Protein AF-A0A7K3PUF2-F1 (afdb_monomer)

Mean predicted aligned error: 2.62 Å

pLDDT: mean 96.98, std 3.13, range [68.44, 98.88]

Solvent-accessible surface area (backbone atoms only — not comparable to full-atom values): 7923 Å² total; per-residue (Å²): 130,80,63,48,67,27,48,30,32,54,30,54,29,68,41,40,43,50,51,52,40,33,49,40,60,74,67,66,51,73,97,56,47,32,17,53,41,41,68,49,54,94,80,57,78,76,68,64,39,30,94,81,28,25,90,58,44,69,62,63,72,78,72,76,83,50,90,69,75,66,46,100,47,45,23,45,60,48,49,52,51,57,38,71,70,39,100,56,59,37,75,47,72,48,79,56,67,60,51,49,57,56,49,33,54,70,79,43,58,78,51,56,87,28,46,71,46,77,56,66,60,78,90,62,95,70,68,46,90,90,51,88,104

Secondary structure (DSSP, 8-state):
---EEE-SSSS-HHHHHHHHHHHHHHTT-----EEE--SS-SSSPP---HHHH-TTSSTT--PPPPS----SSBHHHHHHHHHHT-SSPEEE---S-THHHHHHHHH-GGGGGGEEEE------SS--SSS--

Radius of gyration: 15.38 Å; Cα contacts (8 Å, |Δi|>4): 209; chains: 1; bounding box: 27×36×37 Å

Nearest PDB structures (foldseek):
  3g5i-assembly1_A  TM=9.646E-01  e=1.199E-11  Escherichia coli K-12
  3mkn-assembly1_A  TM=9.448E-01  e=4.703E-10  Escherichia coli K-12
  3mkn-assembly1_D  TM=9.418E-01  e=1.257E-09  Escherichia coli K-12
  3t8i-assembly1_D  TM=9.259E-01  e=5.022E-10  Saccharolobus solfataricus P2
  1q8f-assembly1_D  TM=9.301E-01  e=1.177E-09  Escherichia coli

Organism: NCBI:txid285562

Foldseek 3Di:
DQAAEFEAEQHFQVLRQQVVLLVCVVVVHPPHAYAGEYRAAPPDGGDHNCVPQPNSNPNPPPDDTHPDDHDPDHLLVSVQVSLVPDPAADEAEAAGPCRSVVVNCVVPVVSVVRHPYYHYDDDDPAADDVDGD

InterPro domains:
  IPR001910 Inosine/uridine-preferring nucleoside hydrolase domain [PF01156] (1-133)
  IPR023186 Inosine/uridine-preferring nucleoside hydrolase [PTHR12304] (2-133)
  IPR036452 Ribonucleoside hydrolase-like [G3DSA:3.90.245.10] (1-133)
  IPR036452 Ribonucleoside hydrolase-like [SSF53590] (1-133)

Sequence (133 aa):
LRAVTCVAGNTDVAGVVRNTLTVLERAGAPDVPVARGAERPLIEGVRTARHVHGADGMGDLGLPAPTRAPADVDAVTLLRREILAAPRPVTLIPTAPLTNIALLLRTHPEVTGNIERIVFMGGAVATGNATPV

Structure (mmCIF, N/CA/C/O backbone):
data_AF-A0A7K3PUF2-F1
#
_entry.id   AF-A0A7K3PUF2-F1
#
loop_
_atom_site.group_PDB
_atom_site.id
_atom_site.type_symbol
_atom_site.label_atom_id
_atom_site.label_alt_id
_atom_site.label_comp_id
_atom_site.label_asym_id
_atom_site.label_entity_id
_atom_site.label_seq_id
_atom_site.pdbx_PDB_ins_code
_atom_site.Cartn_x
_atom_site.Cartn_y
_atom_site.Cartn_z
_atom_site.occupancy
_atom_site.B_iso_or_equiv
_atom_site.auth_seq_id
_atom_site.auth_comp_id
_atom_site.auth_asym_id
_atom_site.auth_atom_id
_atom_site.pdbx_PDB_model_num
ATOM 1 N N . LEU A 1 1 ? -9.546 10.641 5.214 1.00 94.94 1 LEU A N 1
ATOM 2 C CA . LEU A 1 1 ? -8.458 9.663 4.989 1.00 94.94 1 LEU A CA 1
ATOM 3 C C . LEU A 1 1 ? -7.615 9.606 6.260 1.00 94.94 1 LEU A C 1
ATOM 5 O O . LEU A 1 1 ? -7.239 10.674 6.717 1.00 94.94 1 LEU A O 1
ATOM 9 N N . ARG A 1 2 ? -7.410 8.429 6.872 1.00 97.19 2 ARG A N 1
ATOM 10 C CA . ARG A 1 2 ? -6.659 8.295 8.145 1.00 97.19 2 ARG A CA 1
ATOM 11 C C . ARG A 1 2 ? -5.166 8.038 7.947 1.00 97.19 2 ARG A C 1
ATOM 13 O O . ARG A 1 2 ? -4.359 8.600 8.665 1.00 97.19 2 ARG A O 1
ATOM 20 N N . ALA A 1 3 ? -4.819 7.211 6.968 1.00 98.44 3 ALA A N 1
ATOM 21 C CA . ALA A 1 3 ? -3.450 6.873 6.606 1.00 98.44 3 ALA A CA 1
ATOM 22 C C . ALA A 1 3 ? -3.407 6.347 5.170 1.00 98.44 3 ALA A C 1
ATOM 24 O O . ALA A 1 3 ? -4.432 5.912 4.638 1.00 98.44 3 ALA A O 1
ATOM 25 N N . VAL A 1 4 ? -2.212 6.332 4.583 1.00 98.81 4 VAL A N 1
ATOM 26 C CA . VAL A 1 4 ? -1.902 5.585 3.360 1.00 98.81 4 VAL A CA 1
ATOM 27 C C . VAL A 1 4 ? -0.731 4.653 3.651 1.00 98.81 4 VAL A C 1
ATOM 29 O O . VAL A 1 4 ? 0.225 5.033 4.319 1.00 98.81 4 VAL A O 1
ATOM 32 N N . THR A 1 5 ? -0.783 3.417 3.162 1.00 98.81 5 THR A N 1
ATOM 33 C CA . THR A 1 5 ? 0.355 2.498 3.269 1.00 98.81 5 THR A CA 1
ATOM 34 C C . THR A 1 5 ? 0.797 2.035 1.898 1.00 98.81 5 THR A C 1
ATOM 36 O O . THR A 1 5 ? -0.023 1.793 1.016 1.00 98.81 5 THR A O 1
ATOM 39 N N . CYS A 1 6 ? 2.110 1.944 1.721 1.00 98.81 6 CYS A N 1
ATOM 40 C CA . CYS A 1 6 ? 2.735 1.629 0.445 1.00 98.81 6 CYS A CA 1
ATOM 41 C C . CYS A 1 6 ? 3.160 0.159 0.408 1.00 98.81 6 CYS A C 1
ATOM 43 O O . CYS A 1 6 ? 3.578 -0.402 1.419 1.00 98.81 6 CYS A O 1
ATOM 45 N N . VAL A 1 7 ? 3.081 -0.469 -0.759 1.00 98.56 7 VAL A N 1
ATOM 46 C CA . VAL A 1 7 ? 3.522 -1.850 -1.001 1.00 98.56 7 VAL A CA 1
ATOM 47 C C . VAL A 1 7 ? 4.090 -1.935 -2.413 1.00 98.56 7 VAL A C 1
ATOM 49 O O . VAL A 1 7 ? 3.617 -1.223 -3.300 1.00 98.56 7 VAL A O 1
ATOM 52 N N . ALA A 1 8 ? 5.109 -2.766 -2.626 1.00 98.00 8 ALA A N 1
ATOM 53 C CA . ALA A 1 8 ? 5.660 -2.989 -3.960 1.00 98.00 8 ALA A CA 1
ATOM 54 C C . ALA A 1 8 ? 4.608 -3.587 -4.916 1.00 98.00 8 ALA A C 1
ATOM 56 O O . ALA A 1 8 ? 3.789 -4.421 -4.525 1.00 98.00 8 ALA A O 1
ATOM 57 N N . GLY A 1 9 ? 4.643 -3.155 -6.176 1.00 96.25 9 GLY A N 1
ATOM 58 C CA . GLY A 1 9 ? 3.672 -3.532 -7.203 1.00 96.25 9 GLY A CA 1
ATOM 59 C C . GLY A 1 9 ? 4.014 -2.851 -8.522 1.00 96.25 9 GLY A C 1
ATOM 60 O O . GLY A 1 9 ? 4.926 -3.279 -9.216 1.00 96.25 9 GLY A O 1
ATOM 61 N N . ASN A 1 10 ? 3.345 -1.745 -8.855 1.00 97.38 10 ASN A N 1
ATOM 62 C CA . ASN A 1 10 ? 3.614 -1.009 -10.101 1.00 97.38 10 ASN A CA 1
ATOM 63 C C . ASN A 1 10 ? 5.087 -0.590 -10.248 1.00 97.38 10 ASN A C 1
ATOM 65 O O . ASN A 1 10 ? 5.655 -0.685 -11.334 1.00 97.38 10 ASN A O 1
ATOM 69 N N . THR A 1 11 ? 5.720 -0.205 -9.141 1.00 97.38 11 THR A N 1
ATOM 70 C CA . THR A 1 11 ? 7.167 -0.000 -9.012 1.00 97.38 11 THR A CA 1
ATOM 71 C C . THR A 1 11 ? 7.635 -0.550 -7.654 1.00 97.38 11 THR A C 1
ATOM 73 O O . THR A 1 11 ? 6.842 -1.147 -6.916 1.00 97.38 11 THR A O 1
ATOM 76 N N . ASP A 1 12 ? 8.920 -0.400 -7.331 1.00 97.19 12 ASP A N 1
ATOM 77 C CA . ASP A 1 12 ? 9.442 -0.752 -6.007 1.00 97.19 12 ASP A CA 1
ATOM 78 C C . ASP A 1 12 ? 8.805 0.110 -4.901 1.00 97.19 12 ASP A C 1
ATOM 80 O O . ASP A 1 12 ? 8.231 1.173 -5.150 1.00 97.19 12 ASP A O 1
ATOM 84 N N . VAL A 1 13 ? 8.868 -0.349 -3.647 1.00 98.00 13 VAL A N 1
ATOM 85 C CA . VAL A 1 13 ? 8.166 0.350 -2.559 1.00 98.00 13 VAL A CA 1
ATOM 86 C C . VAL A 1 13 ? 8.700 1.772 -2.336 1.00 98.00 13 VAL A C 1
ATOM 88 O O . VAL A 1 13 ? 7.948 2.634 -1.890 1.00 98.00 13 VAL A O 1
ATOM 91 N N . ALA A 1 14 ? 9.971 2.042 -2.659 1.00 97.44 14 ALA A N 1
ATOM 92 C CA . ALA A 1 14 ? 10.556 3.375 -2.536 1.00 97.44 14 ALA A CA 1
ATOM 93 C C . ALA A 1 14 ? 9.912 4.350 -3.533 1.00 97.44 14 ALA A C 1
ATOM 95 O O . ALA A 1 14 ? 9.494 5.443 -3.145 1.00 97.44 14 ALA A O 1
ATOM 96 N N . GLY A 1 15 ? 9.738 3.920 -4.785 1.00 97.75 15 GLY A N 1
ATOM 97 C CA . GLY A 1 15 ? 8.978 4.647 -5.794 1.00 97.75 15 GLY A CA 1
ATOM 98 C C . GLY A 1 15 ? 7.522 4.853 -5.378 1.00 97.75 15 GLY A C 1
ATOM 99 O O . GLY A 1 15 ? 7.016 5.965 -5.489 1.00 97.75 15 GLY A O 1
ATOM 100 N N . VAL A 1 16 ? 6.859 3.835 -4.812 1.00 98.38 16 VAL A N 1
ATOM 101 C CA . VAL A 1 16 ? 5.465 3.959 -4.337 1.00 98.38 16 VAL A CA 1
ATOM 102 C C . VAL A 1 16 ? 5.333 4.975 -3.194 1.00 98.38 16 VAL A C 1
ATOM 104 O O . VAL A 1 16 ? 4.402 5.782 -3.209 1.00 98.38 16 VAL A O 1
ATOM 107 N N . VAL A 1 17 ? 6.260 4.977 -2.229 1.00 98.62 17 VAL A N 1
ATOM 108 C CA . VAL A 1 17 ? 6.289 5.960 -1.129 1.00 98.62 17 VAL A CA 1
ATOM 109 C C . VAL A 1 17 ? 6.463 7.371 -1.677 1.00 98.62 17 VAL A C 1
ATOM 111 O O . VAL A 1 17 ? 5.639 8.237 -1.382 1.00 98.62 17 VAL A O 1
ATOM 114 N N . ARG A 1 18 ? 7.478 7.592 -2.523 1.00 98.25 18 ARG A N 1
ATOM 115 C CA . ARG A 1 18 ? 7.713 8.894 -3.162 1.00 98.25 18 ARG A CA 1
ATOM 116 C C . ARG A 1 18 ? 6.467 9.359 -3.915 1.00 98.25 18 ARG A C 1
ATOM 118 O O . ARG A 1 18 ? 6.000 10.466 -3.683 1.00 98.25 18 ARG A O 1
ATOM 125 N N . ASN A 1 19 ? 5.891 8.497 -4.751 1.00 98.31 19 ASN A N 1
ATOM 126 C CA . ASN A 1 19 ? 4.728 8.818 -5.579 1.00 98.31 19 ASN A CA 1
ATOM 127 C C . ASN A 1 19 ? 3.498 9.169 -4.733 1.00 98.31 19 ASN A C 1
ATOM 129 O O . ASN A 1 19 ? 2.792 10.128 -5.034 1.00 98.31 19 ASN A O 1
ATOM 133 N N . THR A 1 20 ? 3.266 8.432 -3.647 1.00 98.56 20 THR A N 1
ATOM 134 C CA . THR A 1 20 ? 2.156 8.686 -2.720 1.00 98.56 20 THR A CA 1
ATOM 135 C C . THR A 1 20 ? 2.309 10.043 -2.031 1.00 98.56 20 THR A C 1
ATOM 137 O O . THR A 1 20 ? 1.353 10.817 -1.972 1.00 98.56 20 THR A O 1
ATOM 140 N N . LEU A 1 21 ? 3.513 10.362 -1.549 1.00 98.56 21 LEU A N 1
ATOM 141 C CA . LEU A 1 21 ? 3.823 11.653 -0.929 1.00 98.56 21 LEU A CA 1
ATOM 142 C C . LEU A 1 21 ? 3.674 12.806 -1.933 1.00 98.56 21 LEU A C 1
ATOM 144 O O . LEU A 1 21 ? 3.038 13.807 -1.607 1.00 98.56 21 LEU A O 1
ATOM 148 N N . THR A 1 22 ? 4.171 12.641 -3.165 1.00 98.12 22 THR A N 1
ATOM 149 C CA . THR A 1 22 ? 4.000 13.618 -4.254 1.00 98.12 22 THR A CA 1
ATOM 150 C C . THR A 1 22 ? 2.524 13.891 -4.532 1.00 98.12 22 THR A C 1
ATOM 152 O O . THR A 1 22 ? 2.127 15.051 -4.611 1.00 98.12 22 THR A O 1
ATOM 155 N N . VAL A 1 23 ? 1.689 12.852 -4.644 1.00 97.75 23 VAL A N 1
ATOM 156 C CA . VAL A 1 23 ? 0.249 13.019 -4.903 1.00 97.75 23 VAL A CA 1
ATOM 157 C C . VAL A 1 23 ? -0.441 13.757 -3.757 1.00 97.75 23 VAL A C 1
ATOM 159 O O . VAL A 1 23 ? -1.190 14.696 -4.012 1.00 97.75 23 VAL A O 1
ATOM 162 N N . LEU A 1 24 ? -0.180 13.378 -2.502 1.00 98.25 24 LEU A N 1
ATOM 163 C CA . LEU A 1 24 ? -0.785 14.037 -1.339 1.00 98.25 24 LEU A CA 1
ATOM 164 C C . LEU A 1 24 ? -0.376 15.511 -1.232 1.00 98.25 24 LEU A C 1
ATOM 166 O O . LEU A 1 24 ? -1.223 16.359 -0.952 1.00 98.25 24 LEU A O 1
ATOM 170 N N . GLU A 1 25 ? 0.896 15.826 -1.486 1.00 97.19 25 GLU A N 1
ATOM 171 C CA . GLU A 1 25 ? 1.398 17.201 -1.488 1.00 97.19 25 GLU A CA 1
ATOM 172 C C . GLU A 1 25 ? 0.736 18.040 -2.587 1.00 97.19 25 GLU A C 1
ATOM 174 O O . GLU A 1 25 ? 0.203 19.114 -2.312 1.00 97.19 25 GLU A O 1
ATOM 179 N N . ARG A 1 26 ? 0.689 17.524 -3.822 1.00 95.94 26 ARG A N 1
ATOM 180 C CA . ARG A 1 26 ? 0.082 18.219 -4.968 1.00 95.94 26 ARG A CA 1
ATOM 181 C C . ARG A 1 26 ? -1.430 18.377 -4.851 1.00 95.94 26 ARG A C 1
ATOM 183 O O . ARG A 1 26 ? -1.968 19.366 -5.336 1.00 95.94 26 ARG A O 1
ATOM 190 N N . ALA A 1 27 ? -2.105 17.435 -4.200 1.00 97.25 27 ALA A N 1
ATOM 191 C CA . ALA A 1 27 ? -3.536 17.510 -3.929 1.00 97.25 27 ALA A CA 1
ATOM 192 C C . ALA A 1 27 ? -3.891 18.488 -2.792 1.00 97.25 27 ALA A C 1
ATOM 194 O O . ALA A 1 27 ? -5.071 18.648 -2.487 1.00 97.25 27 ALA A O 1
ATOM 195 N N . GLY A 1 28 ? -2.902 19.103 -2.127 1.00 97.00 28 GLY A N 1
ATOM 196 C CA . GLY A 1 28 ? -3.144 19.952 -0.959 1.00 97.00 28 GLY A CA 1
ATOM 197 C C . GLY A 1 28 ? -3.753 19.180 0.215 1.00 97.00 28 GLY A C 1
ATOM 198 O O . GLY A 1 28 ? -4.485 19.753 1.020 1.00 97.00 28 GLY A O 1
ATOM 199 N N . ALA A 1 29 ? -3.499 17.869 0.305 1.00 97.75 29 ALA A N 1
ATOM 200 C CA . ALA A 1 29 ? -4.042 17.043 1.374 1.00 97.75 29 ALA A CA 1
ATOM 201 C C . ALA A 1 29 ? -3.471 17.483 2.736 1.00 97.75 29 ALA A C 1
ATOM 203 O O . ALA A 1 29 ? -2.313 17.908 2.794 1.00 97.75 29 ALA A O 1
ATOM 204 N N . PRO A 1 30 ? -4.214 17.331 3.846 1.00 96.38 30 PRO A N 1
ATOM 205 C CA . PRO A 1 30 ? -3.659 17.542 5.185 1.00 96.38 30 PRO A CA 1
ATOM 206 C C . PRO A 1 30 ? -2.524 16.543 5.485 1.00 96.38 30 PRO A C 1
ATOM 208 O O . PRO A 1 30 ? -2.189 15.694 4.649 1.00 96.38 30 PRO A O 1
ATOM 211 N N . ASP A 1 31 ? -1.942 16.620 6.683 1.00 94.81 31 ASP A N 1
ATOM 212 C CA . ASP A 1 31 ? -0.899 15.696 7.153 1.00 94.81 31 ASP A CA 1
ATOM 213 C C . ASP A 1 31 ? -1.454 14.287 7.401 1.00 94.81 31 ASP A C 1
ATOM 215 O O . ASP A 1 31 ? -1.715 13.853 8.522 1.00 94.81 31 ASP A O 1
ATOM 219 N N . VAL A 1 32 ? -1.665 13.559 6.306 1.00 98.00 32 VAL A N 1
ATOM 220 C CA . VAL A 1 32 ? -2.035 12.148 6.309 1.00 98.00 32 VAL A CA 1
ATOM 221 C C . VAL A 1 32 ? -0.757 11.315 6.448 1.00 98.00 32 VAL A C 1
ATOM 223 O O . VAL A 1 32 ? 0.111 11.410 5.576 1.00 98.00 32 VAL A O 1
ATOM 226 N N . PRO A 1 33 ? -0.624 10.464 7.482 1.00 98.44 33 PRO A N 1
ATOM 227 C CA . PRO A 1 33 ? 0.549 9.617 7.643 1.00 98.44 33 PRO A CA 1
ATOM 228 C C . PRO A 1 33 ? 0.663 8.605 6.497 1.00 98.44 33 PRO A C 1
ATOM 230 O O . PRO A 1 33 ? -0.302 7.915 6.149 1.00 98.44 33 PRO A O 1
ATOM 233 N N . VAL A 1 34 ? 1.870 8.500 5.938 1.00 98.88 34 VAL A N 1
ATOM 234 C CA . VAL A 1 34 ? 2.225 7.540 4.886 1.00 98.88 34 VAL A CA 1
ATOM 235 C C . VAL A 1 34 ? 3.274 6.582 5.425 1.00 98.88 34 VAL A C 1
ATOM 237 O O . VAL A 1 34 ? 4.355 7.031 5.776 1.00 98.88 34 VAL A O 1
ATOM 240 N N . ALA A 1 35 ? 3.006 5.279 5.468 1.00 98.88 35 ALA A N 1
ATOM 241 C CA . ALA A 1 35 ? 4.012 4.297 5.886 1.00 98.88 35 ALA A CA 1
ATOM 242 C C . ALA A 1 35 ? 4.509 3.435 4.725 1.00 98.88 35 ALA A C 1
ATOM 244 O O . ALA A 1 35 ? 3.746 3.016 3.845 1.00 98.88 35 ALA A O 1
ATOM 245 N N . ARG A 1 36 ? 5.806 3.127 4.768 1.00 98.81 36 ARG A N 1
ATOM 246 C CA . ARG A 1 36 ? 6.447 2.139 3.899 1.00 98.81 36 ARG A CA 1
ATOM 247 C C . ARG A 1 36 ? 6.049 0.734 4.351 1.00 98.81 36 ARG A C 1
ATOM 249 O O . ARG A 1 36 ? 6.092 0.432 5.538 1.00 98.81 36 ARG A O 1
ATOM 256 N N . GLY A 1 37 ? 5.658 -0.123 3.415 1.00 98.62 37 GLY A N 1
ATOM 257 C CA . GLY A 1 37 ? 5.275 -1.508 3.697 1.00 98.62 37 GLY A CA 1
ATOM 258 C C . GLY A 1 37 ? 6.136 -2.523 2.966 1.00 98.62 37 GLY A C 1
ATOM 259 O O . GLY A 1 37 ? 7.321 -2.291 2.725 1.00 98.62 37 GLY A O 1
ATOM 260 N N . ALA A 1 38 ? 5.536 -3.664 2.636 1.00 98.44 38 ALA A N 1
ATOM 261 C CA . ALA A 1 38 ? 6.263 -4.805 2.106 1.00 98.44 38 ALA A CA 1
ATOM 262 C C . ALA A 1 38 ? 6.930 -4.505 0.750 1.00 98.44 38 ALA A C 1
ATOM 264 O O . ALA A 1 38 ? 6.301 -4.026 -0.197 1.00 98.44 38 ALA A O 1
ATOM 265 N N . GLU A 1 39 ? 8.216 -4.844 0.664 1.00 98.06 39 GLU A N 1
ATOM 266 C CA . GLU A 1 39 ? 9.043 -4.706 -0.543 1.00 98.06 39 GLU A CA 1
ATOM 267 C C . GLU A 1 39 ? 8.825 -5.842 -1.546 1.00 98.06 39 GLU A C 1
ATOM 269 O O . GLU A 1 39 ? 9.185 -5.724 -2.716 1.00 98.06 39 GLU A O 1
ATOM 274 N N . ARG A 1 40 ? 8.252 -6.958 -1.085 1.00 97.50 40 ARG A N 1
ATOM 275 C CA . ARG A 1 40 ? 8.054 -8.175 -1.871 1.00 97.50 40 ARG A CA 1
ATOM 276 C C . ARG A 1 40 ? 6.759 -8.897 -1.500 1.00 97.50 40 ARG A C 1
ATOM 278 O O . ARG A 1 40 ? 6.270 -8.702 -0.385 1.00 97.50 40 ARG A O 1
ATOM 285 N N . PRO A 1 41 ? 6.210 -9.733 -2.399 1.00 97.81 41 PRO A N 1
ATOM 286 C CA . PRO A 1 41 ? 5.127 -10.654 -2.066 1.00 97.81 41 PRO A CA 1
ATOM 287 C C . PRO A 1 41 ? 5.507 -11.611 -0.924 1.00 97.81 41 PRO A C 1
ATOM 289 O O . PRO A 1 41 ? 6.677 -11.763 -0.578 1.00 97.81 41 PRO A O 1
ATOM 292 N N . LEU A 1 42 ? 4.508 -12.286 -0.347 1.00 97.81 42 LEU A N 1
ATOM 293 C CA . LEU A 1 42 ? 4.722 -13.223 0.766 1.00 97.81 42 LEU A CA 1
ATOM 294 C C . LEU A 1 42 ? 5.579 -14.443 0.396 1.00 97.81 42 LEU A C 1
ATOM 296 O O . LEU A 1 42 ? 6.273 -14.972 1.258 1.00 97.81 42 LEU A O 1
ATOM 300 N N . ILE A 1 43 ? 5.466 -14.916 -0.846 1.00 97.44 43 ILE A N 1
ATOM 301 C CA . ILE A 1 43 ? 6.050 -16.183 -1.313 1.00 97.44 43 ILE A CA 1
ATOM 302 C C . ILE A 1 43 ? 6.750 -15.966 -2.657 1.00 97.44 43 ILE A C 1
ATOM 304 O O . ILE A 1 43 ? 7.913 -16.316 -2.818 1.00 97.44 43 ILE A O 1
ATOM 308 N N . GLU A 1 44 ? 6.040 -15.360 -3.609 1.00 95.00 44 GLU A N 1
ATOM 309 C CA . GLU A 1 44 ? 6.522 -15.139 -4.973 1.00 95.00 44 GLU A CA 1
ATOM 310 C C . GLU A 1 44 ? 7.641 -14.093 -5.073 1.00 95.00 44 GLU A C 1
ATOM 312 O O . GLU A 1 44 ? 7.768 -13.182 -4.248 1.00 95.00 44 GLU A O 1
ATOM 317 N N . GLY A 1 45 ? 8.417 -14.187 -6.156 1.00 93.75 45 GLY A N 1
ATOM 318 C CA . GLY A 1 45 ? 9.405 -13.174 -6.521 1.00 93.75 45 GLY A CA 1
ATOM 319 C C . GLY A 1 45 ? 8.770 -11.817 -6.853 1.00 93.75 45 GLY A C 1
ATOM 320 O O . GLY A 1 45 ? 7.627 -11.732 -7.307 1.00 93.75 45 GLY A O 1
ATOM 321 N N . VAL A 1 46 ? 9.530 -10.736 -6.654 1.00 92.88 46 VAL A N 1
ATOM 322 C CA . VAL A 1 46 ? 9.084 -9.374 -6.985 1.00 92.88 46 VAL A CA 1
ATOM 323 C C . VAL A 1 46 ? 8.883 -9.244 -8.493 1.00 92.88 46 VAL A C 1
ATOM 325 O O . VAL A 1 46 ? 9.770 -9.569 -9.279 1.00 92.88 46 VAL A O 1
ATOM 328 N N . ARG A 1 47 ? 7.730 -8.710 -8.895 1.00 92.25 47 ARG A N 1
ATOM 329 C CA . ARG A 1 47 ? 7.439 -8.313 -10.275 1.00 92.25 47 ARG A CA 1
ATOM 330 C C . ARG A 1 47 ? 6.935 -6.881 -10.257 1.00 92.25 47 ARG A C 1
ATOM 332 O O . ARG A 1 47 ? 6.080 -6.556 -9.437 1.00 92.25 47 ARG A O 1
ATOM 339 N N . THR A 1 48 ? 7.470 -6.044 -11.144 1.00 94.81 48 THR A N 1
ATOM 340 C CA . THR A 1 48 ? 7.007 -4.660 -11.300 1.00 94.81 48 THR A CA 1
ATOM 341 C C . THR A 1 48 ? 6.305 -4.455 -12.632 1.00 94.81 48 THR A C 1
ATOM 343 O O . THR A 1 48 ? 6.581 -5.160 -13.604 1.00 94.81 48 THR A O 1
ATOM 346 N N . ALA A 1 49 ? 5.422 -3.461 -12.690 1.00 95.31 49 ALA A N 1
ATOM 347 C CA . ALA A 1 49 ? 4.740 -3.047 -13.914 1.00 95.31 49 ALA A CA 1
ATOM 348 C C . ALA A 1 49 ? 5.319 -1.733 -14.477 1.00 95.31 49 ALA A C 1
ATOM 350 O O . ALA A 1 49 ? 4.601 -0.935 -15.073 1.00 95.31 49 ALA A O 1
ATOM 351 N N . ARG A 1 50 ? 6.634 -1.504 -14.324 1.00 95.75 50 ARG A N 1
ATOM 352 C CA . ARG A 1 50 ? 7.322 -0.305 -14.853 1.00 95.75 50 ARG A CA 1
ATOM 353 C C . ARG A 1 50 ? 7.175 -0.138 -16.366 1.00 95.75 50 ARG A C 1
ATOM 355 O O . ARG A 1 50 ? 7.117 0.979 -16.853 1.00 95.75 50 ARG A O 1
ATOM 362 N N . HIS A 1 51 ? 7.045 -1.239 -17.102 1.00 95.44 51 HIS A N 1
ATOM 363 C CA . HIS A 1 51 ? 6.762 -1.206 -18.540 1.00 95.44 51 HIS A CA 1
ATOM 364 C C . HIS A 1 51 ? 5.394 -0.577 -18.878 1.00 95.44 51 HIS A C 1
ATOM 366 O O . HIS A 1 51 ? 5.206 -0.126 -20.000 1.00 95.44 51 HIS A O 1
ATOM 372 N N . VAL A 1 52 ? 4.457 -0.531 -17.921 1.00 97.12 52 VAL A N 1
ATOM 373 C CA . VAL A 1 52 ? 3.151 0.143 -18.046 1.00 97.12 52 VAL A CA 1
ATOM 374 C C . VAL A 1 52 ? 3.188 1.546 -17.440 1.00 97.12 52 VAL A C 1
ATOM 376 O O . VAL A 1 52 ? 2.590 2.470 -17.982 1.00 97.12 52 VAL A O 1
ATOM 379 N N . HIS A 1 53 ? 3.866 1.711 -16.301 1.00 96.81 53 HIS A N 1
ATOM 380 C CA . HIS A 1 53 ? 3.768 2.916 -15.468 1.00 96.81 53 HIS A CA 1
ATOM 381 C C . HIS A 1 53 ? 4.984 3.852 -15.531 1.00 96.81 53 HIS A C 1
ATOM 383 O O . HIS A 1 53 ? 5.027 4.819 -14.773 1.00 96.81 53 HIS A O 1
ATOM 389 N N . GLY A 1 54 ? 5.964 3.577 -16.389 1.00 97.31 54 GLY A N 1
ATOM 390 C CA . GLY A 1 54 ? 7.241 4.291 -16.419 1.00 97.31 54 GLY A CA 1
ATOM 391 C C . GLY A 1 54 ? 8.242 3.772 -15.383 1.00 97.31 54 GLY A C 1
ATOM 392 O O . GLY A 1 54 ? 7.894 3.024 -14.458 1.00 97.31 54 GLY A O 1
ATOM 393 N N . ALA A 1 55 ? 9.507 4.165 -15.530 1.00 95.44 55 ALA A N 1
ATOM 394 C CA . ALA A 1 55 ? 10.581 3.785 -14.612 1.00 95.44 55 ALA A CA 1
ATOM 395 C C . ALA A 1 55 ? 10.310 4.285 -13.184 1.00 95.44 55 ALA A C 1
ATOM 397 O O . ALA A 1 55 ? 10.581 3.582 -12.202 1.00 95.44 55 ALA A O 1
ATOM 398 N N . ASP A 1 56 ? 9.720 5.471 -13.068 1.00 94.75 56 ASP A N 1
ATOM 399 C CA . ASP A 1 56 ? 9.350 6.097 -11.808 1.00 94.75 56 ASP A CA 1
ATOM 400 C C . ASP A 1 56 ? 7.989 5.621 -11.253 1.00 94.75 56 ASP A C 1
ATOM 402 O O . ASP A 1 56 ? 7.681 5.875 -10.086 1.00 94.75 56 ASP A O 1
ATOM 406 N N . GLY A 1 57 ? 7.192 4.880 -12.031 1.00 96.38 57 GLY A N 1
ATOM 407 C CA . GLY A 1 57 ? 5.848 4.430 -11.658 1.00 96.38 57 GLY A CA 1
ATOM 408 C C . GLY A 1 57 ? 4.772 5.528 -11.679 1.00 96.38 57 GLY A C 1
ATOM 409 O O . GLY A 1 57 ? 3.699 5.321 -11.109 1.00 96.38 57 GLY A O 1
ATOM 410 N N . MET A 1 58 ? 5.065 6.687 -12.273 1.00 96.12 58 MET A N 1
ATOM 411 C CA . MET A 1 58 ? 4.175 7.834 -12.477 1.00 96.12 58 MET A CA 1
ATOM 412 C C . MET A 1 58 ? 4.356 8.459 -13.878 1.00 96.12 58 MET A C 1
ATOM 414 O O . MET A 1 58 ? 4.184 9.660 -14.064 1.00 96.12 58 MET A O 1
ATOM 418 N N . GLY A 1 59 ? 4.673 7.640 -14.882 1.00 96.38 59 GLY A N 1
ATOM 419 C CA . GLY A 1 59 ? 4.756 8.059 -16.282 1.00 96.38 59 GLY A CA 1
ATOM 420 C C . GLY A 1 59 ? 6.000 8.873 -16.643 1.00 96.38 59 GLY A C 1
ATOM 421 O O . GLY A 1 59 ? 5.989 9.527 -17.680 1.00 96.38 59 GLY A O 1
ATOM 422 N N . ASP A 1 60 ? 7.044 8.851 -15.809 1.00 96.12 60 ASP A N 1
ATOM 423 C CA . ASP A 1 60 ? 8.333 9.515 -16.048 1.00 96.12 60 ASP A CA 1
ATOM 424 C C . ASP A 1 60 ? 8.208 11.028 -16.314 1.00 96.12 60 ASP A C 1
ATOM 426 O O . ASP A 1 60 ? 8.961 11.628 -17.080 1.00 96.12 60 ASP A O 1
ATOM 430 N N . LEU A 1 61 ? 7.253 11.672 -15.636 1.00 94.62 61 LEU A N 1
ATOM 431 C CA . LEU A 1 61 ? 6.877 13.076 -15.844 1.00 94.62 61 LEU A CA 1
ATOM 432 C C . LEU A 1 61 ? 7.903 14.098 -15.317 1.00 94.62 61 LEU A C 1
ATOM 434 O O . LEU A 1 61 ? 7.685 15.303 -15.440 1.00 94.62 61 LEU A O 1
ATOM 438 N N . GLY A 1 62 ? 8.992 13.651 -14.684 1.00 93.88 62 GLY A N 1
ATOM 439 C CA . GLY A 1 62 ? 10.009 14.543 -14.115 1.00 93.88 62 GLY A CA 1
ATOM 440 C C . GLY A 1 62 ? 9.495 15.398 -12.950 1.00 93.88 62 GLY A C 1
ATOM 441 O O . GLY A 1 62 ? 9.945 16.528 -12.759 1.00 93.88 62 GLY A O 1
ATOM 442 N N . LEU A 1 63 ? 8.527 14.889 -12.179 1.00 93.88 63 LEU A N 1
ATOM 443 C CA . LEU A 1 63 ? 7.983 15.608 -11.028 1.00 93.88 63 LEU A CA 1
ATOM 444 C C . LEU A 1 63 ? 9.057 15.802 -9.943 1.00 93.88 63 LEU A C 1
ATOM 446 O O . LEU A 1 63 ? 9.844 14.887 -9.688 1.00 93.88 63 LEU A O 1
ATOM 450 N N . PRO A 1 64 ? 9.080 16.962 -9.261 1.00 93.94 64 PRO A N 1
ATOM 451 C CA . PRO A 1 64 ? 10.025 17.188 -8.178 1.00 93.94 64 PRO A CA 1
ATOM 452 C C . PRO A 1 64 ? 9.751 16.238 -7.009 1.00 93.94 64 PRO A C 1
ATOM 454 O O . PRO A 1 64 ? 8.615 15.805 -6.783 1.00 93.94 64 PRO A O 1
ATOM 457 N N . ALA A 1 65 ? 10.806 15.942 -6.251 1.00 94.44 65 ALA A N 1
ATOM 458 C CA . ALA A 1 65 ? 10.694 15.153 -5.034 1.00 94.44 65 ALA A CA 1
ATOM 459 C C . ALA A 1 65 ? 9.746 15.840 -4.028 1.00 94.44 65 ALA A C 1
ATOM 461 O O . ALA A 1 65 ? 9.783 17.068 -3.909 1.00 94.44 65 ALA A O 1
ATOM 462 N N . PRO A 1 66 ? 8.905 15.072 -3.312 1.00 96.62 66 PRO A N 1
ATOM 463 C CA . PRO A 1 66 ? 8.050 15.629 -2.275 1.00 96.62 66 PRO A CA 1
ATOM 464 C C . PRO A 1 66 ? 8.898 16.135 -1.106 1.00 96.62 66 PRO A C 1
ATOM 466 O O . PRO A 1 66 ? 9.942 15.568 -0.785 1.00 96.62 66 PRO A O 1
ATOM 469 N N . THR A 1 67 ? 8.415 17.179 -0.443 1.00 96.75 67 THR A N 1
ATOM 470 C CA . THR A 1 67 ? 9.007 17.703 0.799 1.00 96.75 67 THR A CA 1
ATOM 471 C C . THR A 1 67 ? 8.555 16.914 2.028 1.00 96.75 67 THR A C 1
ATOM 473 O O . THR A 1 67 ? 9.244 16.890 3.047 1.00 96.75 67 THR A O 1
ATOM 476 N N . ARG A 1 68 ? 7.401 16.241 1.929 1.00 96.06 68 ARG A N 1
ATOM 477 C CA . ARG A 1 68 ? 6.859 15.367 2.978 1.00 96.06 68 ARG A CA 1
ATOM 478 C C . ARG A 1 68 ? 7.703 14.104 3.139 1.00 96.06 68 ARG A C 1
ATOM 480 O O . ARG A 1 68 ? 8.178 13.536 2.159 1.00 96.06 68 ARG A O 1
ATOM 487 N N . ALA A 1 69 ? 7.795 13.617 4.373 1.00 97.38 69 ALA A N 1
ATOM 488 C CA . ALA A 1 69 ? 8.446 12.356 4.715 1.00 97.38 69 ALA A CA 1
ATOM 489 C C . ALA A 1 69 ? 7.409 11.280 5.096 1.00 97.38 69 ALA A C 1
ATOM 491 O O . ALA A 1 69 ? 6.326 11.6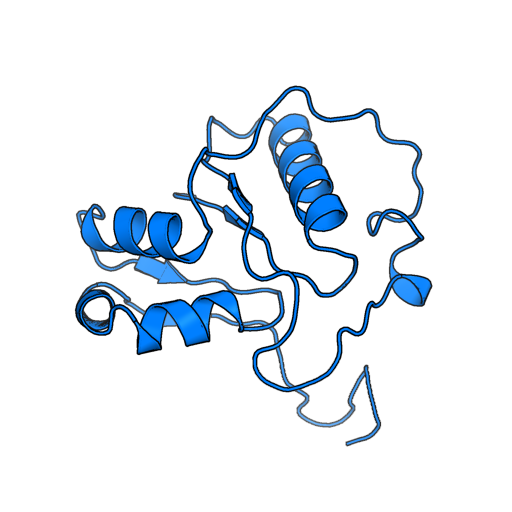19 5.585 1.00 97.38 69 ALA A O 1
ATOM 492 N N . PRO A 1 70 ? 7.709 9.984 4.890 1.00 98.31 70 PRO A N 1
ATOM 493 C CA . PRO A 1 70 ? 6.886 8.917 5.441 1.00 98.31 70 PRO A CA 1
ATOM 494 C C . PRO A 1 70 ? 6.962 8.908 6.977 1.00 98.31 70 PRO A C 1
ATOM 496 O O . PRO A 1 70 ? 7.912 9.408 7.575 1.00 98.31 70 PRO A O 1
ATO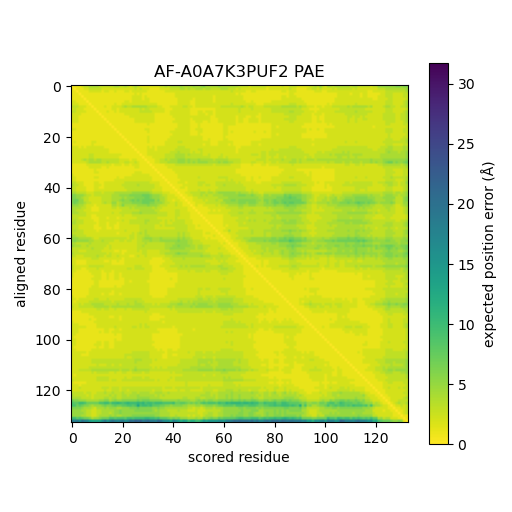M 499 N N . ALA A 1 71 ? 5.961 8.308 7.614 1.00 98.25 71 ALA A N 1
ATOM 500 C CA . ALA A 1 71 ? 5.966 8.039 9.042 1.00 98.25 71 ALA A CA 1
ATOM 501 C C . ALA A 1 71 ? 7.094 7.060 9.409 1.00 98.25 71 ALA A C 1
ATOM 503 O O . ALA A 1 71 ? 7.371 6.122 8.659 1.00 98.25 71 ALA A O 1
ATOM 504 N N . ASP A 1 72 ? 7.679 7.239 10.595 1.00 97.62 72 ASP A N 1
ATOM 505 C CA . ASP A 1 72 ? 8.736 6.377 11.149 1.00 97.62 72 ASP A CA 1
ATOM 506 C C . ASP A 1 72 ? 8.169 5.082 11.766 1.00 97.62 72 ASP A C 1
ATOM 508 O O . ASP A 1 72 ? 8.405 4.734 12.919 1.00 97.62 72 ASP A O 1
ATOM 512 N N . VAL A 1 73 ? 7.306 4.407 11.006 1.00 98.38 73 VAL A N 1
ATOM 513 C CA . VAL A 1 73 ? 6.707 3.106 11.324 1.00 98.38 73 VAL A CA 1
ATOM 514 C C . VAL A 1 73 ? 6.428 2.352 10.025 1.00 98.38 73 VAL A C 1
ATOM 516 O O . VAL A 1 73 ? 6.199 2.957 8.973 1.00 98.38 73 VAL A O 1
ATOM 519 N N . ASP A 1 74 ? 6.396 1.022 10.085 1.00 98.62 74 ASP A N 1
ATOM 520 C CA . ASP A 1 74 ? 6.002 0.205 8.940 1.00 98.62 74 ASP A CA 1
ATOM 521 C C . ASP A 1 74 ? 4.479 0.240 8.691 1.00 98.62 74 ASP A C 1
ATOM 523 O O . ASP A 1 74 ? 3.674 0.632 9.542 1.00 98.62 74 ASP A O 1
ATOM 527 N N . ALA A 1 75 ? 4.073 -0.191 7.495 1.00 98.75 75 ALA A N 1
ATOM 528 C CA . ALA A 1 75 ? 2.678 -0.218 7.067 1.00 98.75 75 ALA A CA 1
ATOM 529 C C . ALA A 1 75 ? 1.747 -1.019 7.989 1.00 98.75 75 ALA A C 1
ATOM 531 O O . ALA A 1 75 ? 0.611 -0.599 8.207 1.00 98.75 75 ALA A O 1
ATOM 532 N N . VAL A 1 76 ? 2.190 -2.165 8.511 1.00 98.75 76 VAL A N 1
ATOM 533 C CA . VAL A 1 76 ? 1.361 -3.022 9.369 1.00 98.75 76 VAL A CA 1
ATOM 534 C C . VAL A 1 76 ? 1.157 -2.348 10.721 1.00 98.75 76 VAL A C 1
ATOM 536 O O . VAL A 1 76 ? 0.017 -2.247 11.184 1.00 98.75 76 VAL A O 1
ATOM 539 N N . THR A 1 77 ? 2.225 -1.796 11.300 1.00 98.81 77 THR A N 1
ATOM 540 C CA . THR A 1 77 ? 2.160 -1.014 12.542 1.00 98.81 77 THR A CA 1
ATOM 541 C C . THR A 1 77 ? 1.254 0.210 12.391 1.00 98.81 77 THR A C 1
ATOM 543 O O . THR A 1 77 ? 0.395 0.444 13.248 1.00 98.81 77 THR A O 1
ATOM 546 N N . LEU A 1 78 ? 1.375 0.963 11.288 1.00 98.88 78 LEU A N 1
ATOM 547 C CA . LEU A 1 78 ? 0.507 2.113 11.021 1.00 98.88 78 LEU A CA 1
ATOM 548 C C . LEU A 1 78 ? -0.961 1.690 10.875 1.00 98.88 78 LEU A C 1
ATOM 550 O O . LEU A 1 78 ? -1.825 2.281 11.518 1.00 98.88 78 LEU A O 1
ATOM 554 N N . LEU A 1 79 ? -1.256 0.658 10.075 1.00 98.81 79 LEU A N 1
ATOM 555 C CA . LEU A 1 79 ? -2.625 0.164 9.892 1.00 98.81 79 LEU A CA 1
ATOM 556 C C . LEU A 1 79 ? -3.246 -0.261 11.221 1.00 98.81 79 LEU A C 1
ATOM 558 O O . LEU A 1 79 ? -4.342 0.191 11.546 1.00 98.81 79 LEU A O 1
ATOM 562 N N . ARG A 1 80 ? -2.540 -1.076 12.014 1.00 98.81 80 ARG A N 1
ATOM 563 C CA . ARG A 1 80 ? -3.011 -1.515 13.332 1.00 98.81 80 ARG A CA 1
ATOM 564 C C . ARG A 1 80 ? -3.344 -0.324 14.228 1.00 98.81 80 ARG A C 1
ATOM 566 O O . ARG A 1 80 ? -4.427 -0.287 14.810 1.00 98.81 80 ARG A O 1
ATOM 573 N N . ARG A 1 81 ? -2.431 0.651 14.320 1.00 98.62 81 ARG A N 1
ATOM 574 C CA . ARG A 1 81 ? -2.620 1.863 15.128 1.00 98.62 81 ARG A CA 1
ATOM 575 C C . ARG A 1 81 ? -3.873 2.622 14.702 1.00 98.62 81 ARG A C 1
ATOM 577 O O . ARG A 1 81 ? -4.703 2.936 15.547 1.00 98.62 81 ARG A O 1
ATOM 584 N N . GLU A 1 82 ? -4.027 2.890 13.407 1.00 98.62 82 GLU A N 1
ATOM 585 C CA . GLU A 1 82 ? -5.153 3.678 12.898 1.00 98.62 82 GLU A CA 1
ATOM 586 C C . GLU A 1 82 ? -6.499 2.953 12.992 1.00 98.62 82 GLU A C 1
ATOM 588 O O . GLU A 1 82 ? -7.519 3.611 13.193 1.00 98.62 82 GLU A O 1
ATOM 593 N N . ILE A 1 83 ? -6.515 1.621 12.860 1.00 98.75 83 ILE A N 1
ATOM 594 C CA . ILE A 1 83 ? -7.728 0.806 13.014 1.00 98.75 83 ILE A CA 1
ATOM 595 C C . ILE A 1 83 ? -8.196 0.811 14.475 1.00 98.75 83 ILE A C 1
ATOM 597 O O . ILE A 1 83 ? -9.366 1.080 14.742 1.00 98.75 83 ILE A O 1
ATOM 601 N N . LEU A 1 84 ? -7.292 0.550 15.426 1.00 98.44 84 LEU A N 1
ATOM 602 C CA . LEU A 1 84 ? -7.639 0.472 16.850 1.00 98.44 84 LEU A CA 1
ATOM 603 C C . LEU A 1 84 ? -7.927 1.847 17.471 1.00 98.44 84 LEU A C 1
ATOM 605 O O . LEU A 1 84 ? -8.736 1.944 18.388 1.00 98.44 84 LEU A O 1
ATOM 609 N N . ALA A 1 85 ? -7.304 2.916 16.965 1.00 98.25 85 ALA A N 1
ATOM 610 C CA . ALA A 1 85 ? -7.566 4.286 17.411 1.00 98.25 85 ALA A CA 1
ATOM 611 C C . ALA A 1 85 ? -8.827 4.908 16.782 1.00 98.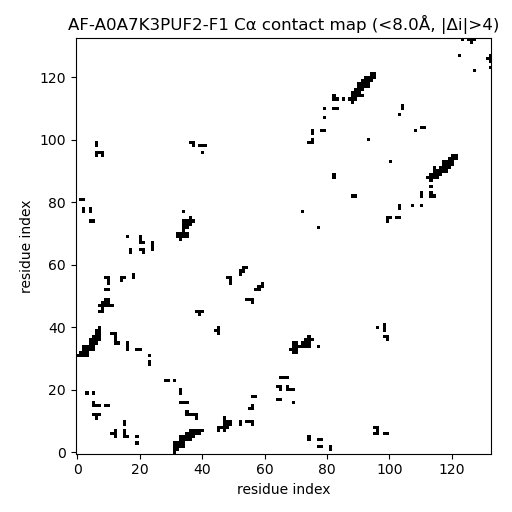25 85 ALA A C 1
ATOM 613 O O . ALA A 1 85 ? -9.183 6.050 17.092 1.00 98.25 85 ALA A O 1
ATOM 614 N N . ALA A 1 86 ? -9.491 4.221 15.848 1.00 98.06 86 ALA A N 1
ATOM 615 C CA . ALA A 1 86 ? -10.691 4.750 15.224 1.00 98.06 86 ALA A CA 1
ATOM 616 C C . ALA A 1 86 ? -11.894 4.662 16.185 1.00 98.06 86 ALA A C 1
ATOM 618 O O . ALA A 1 86 ? -12.159 3.598 16.737 1.00 98.06 86 ALA A O 1
ATOM 619 N N . PRO A 1 87 ? -12.693 5.740 16.339 1.00 97.56 87 PRO A N 1
ATOM 620 C CA . PRO A 1 87 ? -13.874 5.738 17.209 1.00 97.56 87 PRO A CA 1
ATOM 621 C C . PRO A 1 87 ? -15.022 4.878 16.655 1.00 97.56 87 PRO A C 1
ATOM 623 O O . PRO A 1 87 ? -16.037 4.692 17.317 1.00 97.56 87 PRO A O 1
ATOM 626 N N . ARG A 1 88 ? -14.889 4.401 15.415 1.00 98.00 88 ARG A N 1
ATOM 627 C CA . ARG A 1 88 ? -15.828 3.521 14.720 1.00 98.00 88 ARG A CA 1
ATOM 628 C C . ARG A 1 88 ? -15.055 2.603 13.767 1.00 98.00 88 ARG A C 1
ATOM 630 O O . ARG A 1 88 ? -13.969 3.013 13.340 1.00 98.00 88 ARG A O 1
ATOM 637 N N . PRO A 1 89 ? -15.602 1.430 13.399 1.00 98.62 89 PRO A N 1
ATOM 638 C CA . PRO A 1 89 ? -14.969 0.540 12.433 1.00 98.62 89 PRO A CA 1
ATOM 639 C C . PRO A 1 89 ? -14.573 1.260 11.137 1.00 98.62 89 PRO A C 1
ATOM 641 O O . PRO A 1 89 ? -15.268 2.169 10.677 1.00 98.62 89 PRO A O 1
ATOM 644 N N . VAL A 1 90 ? -13.429 0.885 10.565 1.00 98.62 90 VAL A N 1
ATOM 645 C CA . VAL A 1 90 ? -12.866 1.533 9.374 1.00 98.62 90 V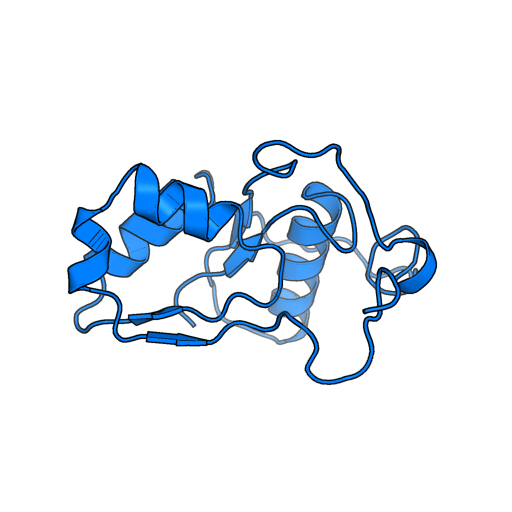AL A CA 1
ATOM 646 C C . VAL A 1 90 ? -13.120 0.719 8.111 1.00 98.62 90 VAL A C 1
ATOM 648 O O . VAL A 1 90 ? -13.168 -0.508 8.136 1.00 98.62 90 VAL A O 1
ATOM 651 N N . THR A 1 91 ? -13.210 1.405 6.973 1.00 98.81 91 THR A N 1
ATOM 652 C CA . THR A 1 91 ? -13.148 0.768 5.653 1.00 98.81 91 THR A CA 1
ATOM 653 C C . THR A 1 91 ? -11.700 0.763 5.157 1.00 98.81 91 THR A C 1
ATOM 655 O O . THR A 1 91 ? -11.070 1.820 5.085 1.00 98.81 91 THR A O 1
ATOM 658 N N . LEU A 1 92 ? -11.188 -0.405 4.765 1.00 98.81 92 LEU A N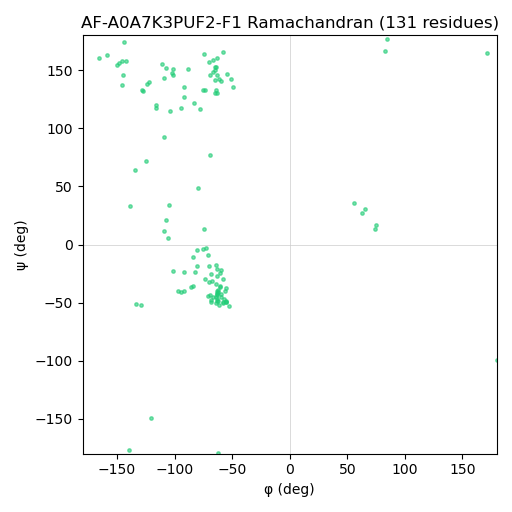 1
ATOM 659 C CA . LEU A 1 92 ? -9.900 -0.532 4.076 1.00 98.81 92 LEU A CA 1
ATOM 660 C C . LEU A 1 92 ? -10.113 -0.483 2.556 1.00 98.81 92 LEU A C 1
ATOM 662 O O . LEU A 1 92 ? -11.010 -1.150 2.045 1.00 98.81 92 LEU A O 1
ATOM 666 N N . ILE A 1 93 ? -9.279 0.277 1.834 1.00 98.75 93 ILE A N 1
ATOM 667 C CA . ILE A 1 93 ? -9.355 0.427 0.367 1.00 98.75 93 ILE A CA 1
ATOM 668 C C . ILE A 1 93 ? -8.006 0.061 -0.277 1.00 98.75 93 ILE A C 1
ATOM 670 O O . ILE A 1 93 ? -7.254 0.948 -0.683 1.00 98.75 93 ILE A O 1
ATOM 674 N N . PRO A 1 94 ? -7.619 -1.226 -0.314 1.00 98.44 94 PRO A N 1
ATOM 675 C CA . PRO A 1 94 ? -6.368 -1.620 -0.945 1.00 98.44 94 PRO A CA 1
ATOM 676 C C . PRO A 1 94 ? -6.506 -1.647 -2.476 1.00 98.44 94 PRO A C 1
ATOM 678 O O . PRO A 1 94 ? -7.248 -2.444 -3.048 1.00 98.44 94 PRO A O 1
ATOM 681 N N . THR A 1 95 ? -5.750 -0.778 -3.144 1.00 98.06 95 THR A N 1
ATOM 682 C CA . THR A 1 95 ? -5.667 -0.657 -4.613 1.00 98.06 95 THR A CA 1
ATOM 683 C C . THR A 1 95 ? -4.338 -1.179 -5.173 1.00 98.06 95 THR A C 1
ATOM 685 O O . THR A 1 95 ? -3.905 -0.799 -6.257 1.00 98.06 95 THR A O 1
ATOM 688 N N . ALA A 1 96 ? -3.665 -2.029 -4.399 1.00 97.38 96 ALA A N 1
ATOM 689 C CA . ALA A 1 96 ? -2.342 -2.585 -4.658 1.00 97.38 96 ALA A CA 1
ATOM 690 C C . ALA A 1 96 ? -2.296 -4.047 -4.158 1.00 97.38 96 ALA A C 1
ATOM 692 O O . ALA A 1 96 ? -3.260 -4.487 -3.518 1.00 97.38 96 ALA A O 1
ATOM 693 N N . PRO A 1 97 ? -1.209 -4.814 -4.399 1.00 98.12 97 PRO A N 1
ATOM 694 C CA . PRO A 1 97 ? -1.084 -6.173 -3.873 1.00 98.12 97 PRO A CA 1
ATOM 695 C C . PRO A 1 97 ? -1.391 -6.260 -2.371 1.00 98.12 97 PRO A C 1
ATOM 697 O O . PRO A 1 97 ? -0.922 -5.452 -1.570 1.00 98.12 97 PRO A O 1
ATOM 700 N N . LEU A 1 98 ? -2.161 -7.274 -1.968 1.00 98.50 98 LEU A N 1
ATOM 701 C CA . LEU A 1 98 ? -2.716 -7.389 -0.6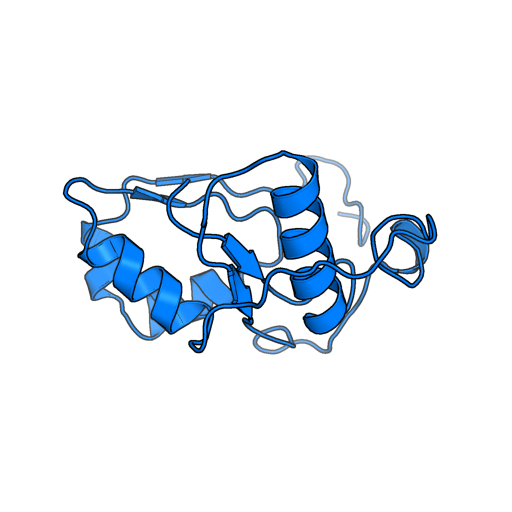12 1.00 98.50 98 LEU A CA 1
ATOM 702 C C . LEU A 1 98 ? -1.693 -7.788 0.468 1.00 98.50 98 LEU A C 1
ATOM 704 O O . LEU A 1 98 ? -2.089 -8.134 1.577 1.00 98.50 98 LEU A O 1
ATOM 708 N N . THR A 1 99 ? -0.388 -7.732 0.191 1.00 98.69 99 THR A N 1
ATOM 709 C CA . THR A 1 99 ? 0.675 -8.199 1.096 1.00 98.69 99 THR A CA 1
ATOM 710 C C . THR A 1 99 ? 0.594 -7.550 2.478 1.00 98.69 99 THR A C 1
ATOM 712 O O . THR A 1 99 ? 0.592 -8.263 3.478 1.00 98.69 99 THR A O 1
ATOM 715 N N . ASN A 1 100 ? 0.454 -6.219 2.557 1.00 98.75 100 ASN A N 1
ATOM 716 C CA . ASN A 1 100 ? 0.329 -5.515 3.842 1.00 98.75 100 ASN A CA 1
ATOM 717 C C . ASN A 1 100 ? -0.932 -5.948 4.609 1.00 98.75 100 ASN A C 1
ATOM 719 O O . ASN A 1 100 ? -0.879 -6.123 5.822 1.00 98.75 100 ASN A O 1
ATOM 723 N N . ILE A 1 101 ? -2.052 -6.153 3.907 1.00 98.75 101 ILE A N 1
ATOM 724 C CA . ILE A 1 101 ? -3.322 -6.576 4.515 1.00 98.75 101 ILE A CA 1
ATOM 725 C C . ILE A 1 101 ? -3.219 -8.015 5.027 1.00 98.75 101 ILE A C 1
ATOM 727 O O . ILE A 1 101 ? -3.626 -8.302 6.147 1.00 98.75 101 ILE A O 1
ATOM 731 N N . ALA A 1 102 ? -2.622 -8.914 4.245 1.00 98.62 102 ALA A N 1
ATOM 732 C CA . ALA A 1 102 ? -2.405 -10.298 4.646 1.00 98.62 102 ALA A CA 1
ATOM 733 C C . ALA A 1 102 ? -1.474 -10.406 5.864 1.00 98.62 102 ALA A C 1
ATOM 735 O O . ALA A 1 102 ? -1.730 -11.210 6.758 1.00 98.62 102 ALA A O 1
ATOM 736 N N . LEU A 1 103 ? -0.412 -9.593 5.917 1.00 98.75 103 LEU A N 1
ATOM 737 C CA . LEU A 1 103 ? 0.466 -9.507 7.085 1.00 98.75 103 LEU A CA 1
ATOM 738 C C . LEU A 1 103 ? -0.294 -8.976 8.303 1.00 98.75 103 LEU A C 1
ATOM 740 O O . LEU A 1 103 ? -0.293 -9.644 9.330 1.00 98.75 103 LEU A O 1
ATOM 744 N N . LEU A 1 104 ? -1.009 -7.855 8.158 1.00 98.81 104 LEU A N 1
ATOM 745 C CA . LEU A 1 104 ? -1.821 -7.255 9.218 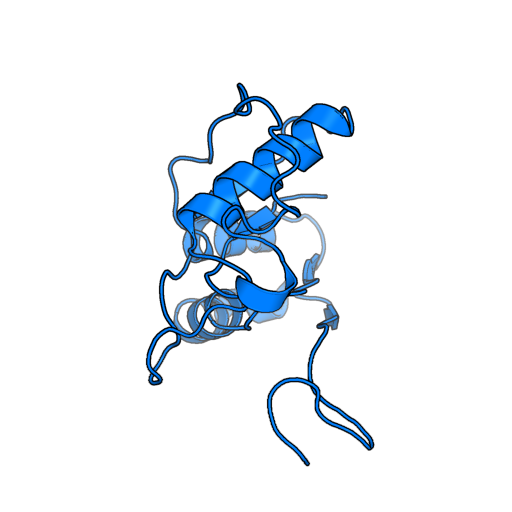1.00 98.81 104 LEU A CA 1
ATOM 746 C C . LEU A 1 104 ? -2.795 -8.260 9.837 1.00 98.81 104 LEU A C 1
ATOM 748 O O . LEU A 1 104 ? -2.800 -8.435 11.049 1.00 98.81 104 LEU A O 1
ATOM 752 N N . LEU A 1 105 ? -3.607 -8.928 9.017 1.00 98.62 105 LEU A N 1
ATOM 753 C CA . LEU A 1 105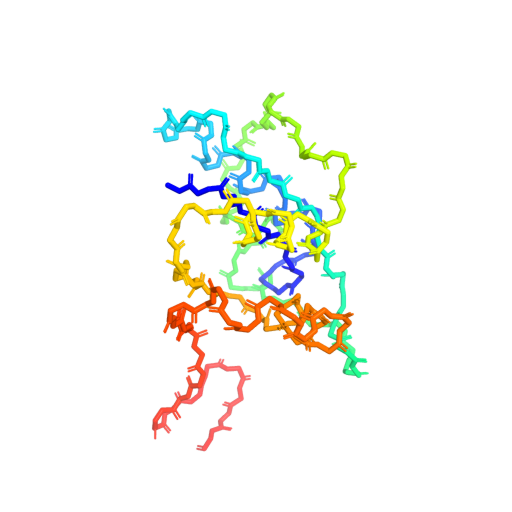 ? -4.632 -9.847 9.517 1.00 98.62 105 LEU A CA 1
ATOM 754 C C . LEU A 1 105 ? -4.035 -11.105 10.158 1.00 98.62 105 LEU A C 1
ATOM 756 O O . LEU A 1 105 ? -4.675 -11.719 11.007 1.00 98.62 105 LEU A O 1
ATOM 760 N N . ARG A 1 106 ? -2.814 -11.489 9.770 1.00 98.44 106 ARG A N 1
ATOM 761 C CA . ARG A 1 106 ? -2.125 -12.652 10.334 1.00 98.44 106 ARG A CA 1
ATOM 762 C C . ARG A 1 106 ? -1.382 -12.337 11.629 1.00 98.44 106 ARG A C 1
ATOM 764 O O . ARG A 1 106 ? -1.332 -13.199 12.499 1.00 98.44 106 ARG A O 1
ATOM 771 N N . THR A 1 107 ? -0.798 -11.146 11.762 1.00 98.62 107 THR A N 1
ATOM 772 C CA . THR A 1 107 ? -0.041 -10.755 12.964 1.00 98.62 107 THR A CA 1
ATOM 773 C C . THR A 1 107 ? -0.895 -10.040 14.005 1.00 98.62 107 THR A C 1
ATOM 775 O O . THR A 1 107 ? -0.545 -10.066 15.182 1.00 98.62 107 THR A O 1
ATOM 778 N N . HIS A 1 108 ? -2.009 -9.428 13.591 1.00 98.62 108 HIS A N 1
ATOM 779 C CA . HIS A 1 108 ? -2.907 -8.658 14.451 1.00 98.62 108 HIS A CA 1
ATOM 780 C C . HIS A 1 108 ? -4.380 -9.007 14.200 1.00 98.62 108 HIS A C 1
ATOM 782 O O . HIS A 1 108 ? -5.147 -8.155 13.744 1.00 98.62 108 HIS A O 1
ATOM 788 N N . PRO A 1 109 ? -4.815 -10.250 14.467 1.00 98.31 109 PRO A N 1
ATOM 789 C CA . PRO A 1 109 ? -6.200 -10.658 14.236 1.00 98.31 109 PRO A CA 1
ATOM 790 C C . PRO A 1 109 ? -7.215 -9.825 15.038 1.00 98.31 109 PRO A C 1
ATOM 792 O O . PRO A 1 109 ? -8.369 -9.715 14.623 1.00 98.31 109 PRO A O 1
ATOM 795 N N . GLU A 1 110 ? -6.802 -9.181 16.137 1.00 98.25 110 GLU A N 1
ATOM 796 C CA . GLU A 1 110 ? -7.656 -8.318 16.959 1.00 98.25 110 GLU A CA 1
ATOM 797 C C . GLU A 1 110 ? -8.230 -7.116 16.196 1.00 98.25 110 GLU A C 1
ATOM 799 O O . GLU A 1 110 ? -9.286 -6.606 16.559 1.00 98.25 110 GLU A O 1
ATOM 804 N N . VAL A 1 111 ? -7.580 -6.673 15.112 1.00 98.50 111 VAL A N 1
ATOM 805 C CA . VAL A 1 111 ? -8.043 -5.513 14.330 1.00 98.50 111 VAL A CA 1
ATOM 806 C C . VAL A 1 111 ? -9.322 -5.805 13.545 1.00 98.50 111 VAL A C 1
ATOM 808 O O . VAL A 1 111 ? -10.007 -4.873 13.130 1.00 98.50 111 VAL A O 1
ATOM 811 N N . THR A 1 112 ? -9.656 -7.083 13.333 1.00 97.88 112 THR A N 1
ATOM 812 C CA . THR A 1 112 ? -10.808 -7.505 12.517 1.00 97.88 112 THR A CA 1
ATOM 813 C C . THR A 1 112 ? -12.137 -6.989 13.059 1.00 97.88 112 THR A C 1
ATOM 815 O O . THR A 1 112 ? -12.979 -6.571 12.270 1.00 97.88 112 THR A O 1
ATOM 818 N N . GLY A 1 113 ? -12.297 -6.911 14.385 1.00 97.94 113 GLY A N 1
ATOM 819 C CA . GLY A 1 113 ? -13.496 -6.350 15.023 1.00 97.94 113 GLY A CA 1
ATOM 820 C C . GLY A 1 113 ? -13.715 -4.856 14.743 1.00 97.94 113 GLY A C 1
ATOM 821 O O . GLY A 1 113 ? -14.828 -4.356 14.884 1.00 97.94 113 GLY A O 1
ATOM 822 N N . ASN A 1 114 ? -12.673 -4.152 14.293 1.00 98.62 114 ASN A N 1
ATOM 823 C CA . ASN A 1 114 ? -12.690 -2.727 13.969 1.00 98.62 114 ASN A CA 1
ATOM 824 C C . ASN A 1 114 ? -12.592 -2.469 12.453 1.00 98.62 114 ASN A C 1
ATOM 826 O O . ASN A 1 114 ? -12.399 -1.324 12.039 1.00 98.62 114 ASN A O 1
ATOM 830 N N . ILE A 1 115 ? -12.736 -3.497 11.610 1.00 98.69 115 ILE A N 1
ATOM 831 C CA . ILE A 1 115 ? -12.824 -3.353 10.153 1.00 98.69 115 ILE A CA 1
ATOM 832 C C . ILE A 1 115 ? -14.284 -3.535 9.740 1.00 98.69 115 ILE A C 1
ATOM 834 O O . ILE A 1 115 ? -14.845 -4.616 9.862 1.00 98.69 115 ILE A O 1
ATOM 838 N N . GLU A 1 116 ? -14.893 -2.477 9.211 1.00 98.69 116 GLU A N 1
ATOM 839 C CA . GLU A 1 116 ? -16.256 -2.524 8.674 1.00 98.69 116 GLU A CA 1
ATOM 840 C C . GLU A 1 116 ? -16.312 -3.371 7.399 1.00 98.69 116 GLU A C 1
ATOM 842 O O . GLU A 1 116 ? -17.189 -4.212 7.225 1.00 98.69 116 GLU A O 1
ATOM 847 N N . ARG A 1 117 ? -15.371 -3.120 6.481 1.00 98.50 117 ARG A N 1
ATOM 848 C CA . ARG A 1 117 ? -15.281 -3.788 5.179 1.00 98.50 117 ARG A CA 1
ATOM 849 C C . ARG A 1 117 ? -13.928 -3.547 4.515 1.00 98.50 117 ARG A C 1
ATOM 851 O O . ARG A 1 117 ? -13.235 -2.568 4.806 1.00 98.50 117 ARG A O 1
ATOM 858 N N . ILE A 1 118 ? -13.597 -4.412 3.561 1.00 98.62 118 ILE A N 1
ATOM 859 C CA . ILE A 1 118 ? -12.432 -4.283 2.682 1.00 98.62 118 ILE A CA 1
ATOM 860 C C . ILE A 1 118 ? -12.940 -4.124 1.247 1.00 98.62 118 ILE A C 1
ATOM 862 O O . ILE A 1 118 ? -13.597 -5.016 0.718 1.00 98.62 118 ILE A O 1
ATOM 866 N N . VAL A 1 119 ? -12.641 -2.987 0.621 1.00 98.62 119 VAL A N 1
ATOM 867 C CA . VAL A 1 119 ? -13.004 -2.673 -0.768 1.00 98.62 119 VAL A CA 1
ATOM 868 C C . VAL A 1 119 ? -11.736 -2.690 -1.600 1.00 98.62 119 VAL A C 1
ATOM 870 O O . VAL A 1 119 ? -11.022 -1.691 -1.665 1.00 98.62 119 VAL A O 1
ATOM 873 N N . PHE A 1 120 ? -11.413 -3.837 -2.185 1.00 98.25 120 PHE A N 1
ATOM 874 C CA . PHE A 1 120 ? -10.152 -4.007 -2.897 1.00 98.25 120 PHE A CA 1
ATOM 875 C C . PHE A 1 120 ? -10.326 -3.935 -4.413 1.00 98.25 120 PHE A C 1
ATOM 877 O O . PHE A 1 120 ? -11.346 -4.358 -4.953 1.00 98.25 120 PHE A O 1
ATOM 884 N N . MET A 1 121 ? -9.303 -3.418 -5.095 1.00 97.56 121 MET A N 1
ATOM 885 C CA . MET A 1 121 ? -9.165 -3.551 -6.544 1.00 97.56 121 MET A CA 1
ATOM 886 C C . MET A 1 121 ? -8.280 -4.763 -6.832 1.00 97.56 121 MET A C 1
ATOM 888 O O . MET A 1 121 ? -7.124 -4.808 -6.415 1.00 97.56 121 MET A O 1
ATOM 892 N N . GLY A 1 122 ? -8.835 -5.761 -7.513 1.00 95.56 122 GLY A N 1
ATOM 893 C CA . GLY A 1 122 ? -8.110 -6.966 -7.892 1.00 95.56 122 GLY A CA 1
ATOM 894 C C . GLY A 1 122 ? -9.024 -8.033 -8.483 1.00 95.56 122 GLY A C 1
ATOM 895 O O . GLY A 1 122 ? -10.243 -7.977 -8.332 1.00 95.56 122 GLY A O 1
ATOM 896 N N . GLY A 1 123 ? -8.413 -9.016 -9.141 1.00 95.31 123 GLY A N 1
ATOM 897 C CA . GLY A 1 123 ? -9.120 -10.078 -9.853 1.00 95.31 123 GLY A CA 1
ATOM 898 C C . GLY A 1 123 ? -9.540 -9.686 -11.272 1.00 95.31 123 GLY A C 1
ATOM 899 O O . GLY A 1 123 ? -9.325 -8.564 -11.726 1.00 95.31 123 GLY A O 1
ATOM 900 N N . ALA A 1 124 ? -10.125 -10.651 -11.975 1.00 95.75 124 ALA A N 1
ATOM 901 C CA . ALA A 1 124 ? -10.676 -10.502 -13.313 1.00 95.75 124 ALA A CA 1
ATOM 902 C C . ALA A 1 124 ? -11.906 -11.407 -13.436 1.00 95.75 124 ALA A C 1
ATOM 904 O O . ALA A 1 124 ? -11.874 -12.545 -12.976 1.00 95.75 124 ALA A O 1
ATOM 905 N N . VAL A 1 125 ? -12.984 -10.904 -14.042 1.00 92.81 125 VAL A N 1
ATOM 906 C CA . VAL A 1 125 ? -14.190 -11.713 -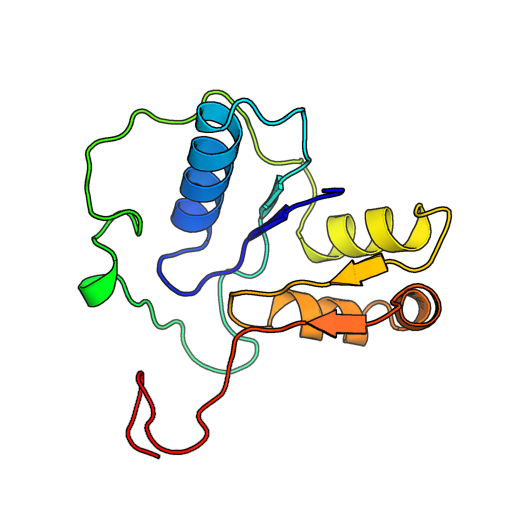14.309 1.00 92.81 125 VAL A CA 1
ATOM 907 C C . VAL A 1 125 ? -14.067 -12.476 -15.627 1.00 92.81 125 VAL A C 1
ATOM 909 O O . VAL A 1 125 ? -14.534 -13.604 -15.720 1.00 92.81 125 VAL A O 1
ATOM 912 N N . ALA A 1 126 ? -13.444 -11.863 -16.638 1.00 92.69 126 ALA A N 1
ATOM 913 C CA . ALA A 1 126 ? -13.334 -12.436 -17.980 1.00 92.69 126 ALA A CA 1
ATOM 914 C C . ALA A 1 126 ? -11.899 -12.424 -18.510 1.00 92.69 126 ALA A C 1
ATOM 916 O O . ALA A 1 126 ? -11.404 -13.455 -18.937 1.00 92.69 126 ALA A O 1
ATOM 917 N N . THR A 1 127 ? -11.222 -11.273 -18.493 1.00 93.75 127 THR A N 1
ATOM 918 C CA . THR A 1 127 ? -9.875 -11.143 -19.067 1.00 93.75 127 THR A CA 1
ATOM 919 C C . THR A 1 127 ? -8.909 -10.547 -18.061 1.00 93.75 127 THR A C 1
ATOM 921 O O . THR A 1 127 ? -9.198 -9.540 -17.414 1.00 93.75 127 THR A O 1
ATOM 924 N N . GLY A 1 128 ? -7.756 -11.190 -17.941 1.00 94.50 128 GLY A N 1
ATOM 925 C CA . GLY A 1 128 ? -6.671 -10.808 -17.056 1.00 94.50 128 GLY A CA 1
ATOM 926 C C . GLY A 1 128 ? -5.738 -9.832 -17.754 1.00 94.50 128 GLY A C 1
ATOM 927 O O . GLY A 1 128 ? -5.594 -9.845 -18.974 1.00 94.50 128 GLY A O 1
ATOM 928 N N . ASN A 1 129 ? -5.105 -8.968 -16.968 1.00 93.88 129 ASN A N 1
ATOM 929 C CA . ASN A 1 129 ? -4.173 -7.959 -17.470 1.00 93.88 129 ASN A CA 1
ATOM 930 C C . ASN A 1 129 ? -2.696 -8.340 -17.266 1.00 93.88 129 ASN A C 1
ATOM 932 O O . ASN A 1 129 ? -1.842 -7.833 -17.984 1.00 93.88 129 ASN A O 1
ATOM 936 N N . ALA A 1 130 ? -2.391 -9.217 -16.303 1.00 91.12 130 ALA A N 1
ATOM 937 C CA . ALA A 1 130 ? -1.031 -9.682 -16.020 1.00 91.12 130 ALA A CA 1
ATOM 938 C C . ALA A 1 130 ? -0.708 -11.003 -16.737 1.00 91.12 130 ALA A C 1
ATOM 940 O O . ALA A 1 130 ? 0.387 -11.179 -17.263 1.00 91.12 130 ALA A O 1
ATOM 941 N N . THR A 1 131 ? -1.671 -11.924 -16.767 1.00 92.00 131 THR A N 1
ATOM 942 C CA . THR A 1 131 ? -1.657 -13.163 -17.554 1.00 92.00 131 THR A CA 1
ATOM 943 C C . THR A 1 131 ? -3.072 -13.420 -18.078 1.00 92.00 131 THR A C 1
ATOM 945 O O . THR A 1 131 ? -4.026 -12.921 -17.470 1.00 92.00 131 THR A O 1
ATOM 948 N N . PRO A 1 132 ? -3.243 -14.205 -19.157 1.00 89.19 132 PRO A N 1
ATOM 949 C CA . PRO A 1 132 ? -4.557 -14.720 -19.535 1.00 89.19 132 PRO A CA 1
ATOM 950 C C . PRO A 1 132 ? -5.219 -15.469 -18.365 1.00 89.19 132 PRO A C 1
ATOM 952 O O . PRO A 1 132 ? -4.518 -16.088 -17.558 1.00 89.19 132 PRO A O 1
ATOM 955 N N . VAL A 1 133 ? -6.549 -15.387 -18.288 1.00 68.44 133 VAL A N 1
ATOM 956 C CA . VAL A 1 133 ? -7.431 -16.182 -17.409 1.00 68.44 133 VAL A CA 1
ATOM 957 C C . VAL A 1 133 ? -8.377 -17.005 -18.261 1.00 68.44 133 VAL A C 1
ATOM 959 O O . VAL A 1 133 ? -8.674 -16.548 -19.389 1.00 68.44 133 VAL A O 1
#